Protein AF-A0A5N5M0D0-F1 (afdb_monomer_lite)

Secondary structure (DSSP, 8-state):
-----EETTEE------S-TTT-S-TT--HHHHHHHHHHHHHHHHHHHHHHHHTSSS---EEEE-TT-THHHHHHHHTT-EEEE--

Radius of gyration: 13.83 Å; chains: 1; bounding box: 31×28×34 Å

Organism: NCBI:txid2182728

pLDDT: mean 90.86, std 10.87, range [48.31, 98.62]

Sequence (86 aa):
MKLGSSIGPVHLDVISDGFDEEGFPKGGSSELYLENLEAAGSKTLAELIVKYRSTPYPIDCVIYEPFLHWALDVAKDFGVMGAAFC

Foldseek 3Di:
DAPFDDDVPDTDDDFDQQCVPPPDDDPDDPVVSLVSRLVRRLVRLLVVQVVQVPDPGHQQEDEEAVVNVSSCVSCVVVVHHYHYDD

Structure (mmCIF, N/CA/C/O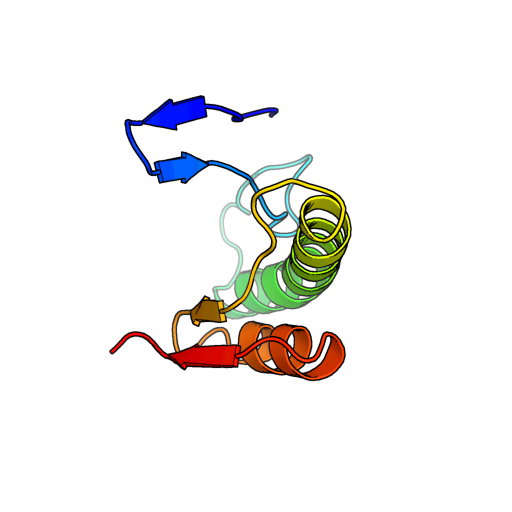 backbone):
data_AF-A0A5N5M0D0-F1
#
_entry.id   AF-A0A5N5M0D0-F1
#
loop_
_atom_site.group_PDB
_atom_site.id
_atom_site.type_symbol
_atom_site.label_atom_id
_atom_site.label_alt_id
_atom_site.label_comp_id
_atom_site.label_asym_id
_atom_site.label_entity_id
_atom_site.label_seq_id
_atom_site.pdbx_PDB_ins_code
_atom_site.Cartn_x
_atom_site.Cartn_y
_atom_site.Cartn_z
_atom_site.occupancy
_atom_site.B_iso_or_equiv
_atom_site.auth_seq_id
_atom_site.auth_comp_id
_atom_site.auth_asym_id
_atom_site.auth_atom_id
_atom_site.pdbx_PDB_model_num
ATOM 1 N N . MET A 1 1 ? 12.012 9.654 6.786 1.00 48.31 1 MET A N 1
ATOM 2 C CA . MET A 1 1 ? 11.347 10.748 7.548 1.00 48.31 1 MET A CA 1
ATOM 3 C C . MET A 1 1 ? 10.146 10.179 8.300 1.00 48.31 1 MET A C 1
ATOM 5 O O . MET A 1 1 ? 9.410 9.417 7.699 1.00 48.31 1 MET A O 1
ATOM 9 N N . LYS A 1 2 ? 9.919 10.514 9.581 1.00 51.59 2 LYS A N 1
ATOM 10 C CA . LYS A 1 2 ? 8.652 10.191 10.272 1.00 51.59 2 LYS A CA 1
ATOM 11 C C . LYS A 1 2 ? 7.704 11.380 10.129 1.00 51.59 2 LYS A C 1
ATOM 13 O O . LYS A 1 2 ? 7.790 12.315 10.917 1.00 51.59 2 LYS A O 1
ATOM 18 N N . LEU A 1 3 ? 6.838 11.353 9.118 1.00 60.38 3 LEU A N 1
ATOM 19 C CA . LEU A 1 3 ? 5.837 12.397 8.871 1.00 60.38 3 LEU A CA 1
ATOM 20 C C . LEU A 1 3 ? 4.493 12.078 9.555 1.00 60.38 3 LEU A C 1
ATOM 22 O O . LEU A 1 3 ? 3.434 12.327 8.996 1.00 60.38 3 LEU A O 1
ATOM 26 N N . GLY A 1 4 ? 4.531 11.495 10.758 1.00 60.28 4 GLY A N 1
ATOM 27 C CA . GLY A 1 4 ? 3.325 11.172 11.520 1.00 60.28 4 GLY A CA 1
ATOM 28 C C . GLY A 1 4 ? 2.701 12.442 12.085 1.00 60.28 4 GLY A C 1
ATOM 29 O O . GLY A 1 4 ? 3.019 12.839 13.207 1.00 60.28 4 GLY A O 1
ATOM 30 N N . SER A 1 5 ? 1.849 13.099 11.306 1.00 71.69 5 SER A N 1
ATOM 31 C CA . SER A 1 5 ? 1.046 14.233 11.756 1.00 71.69 5 SER A CA 1
ATOM 32 C C . SER A 1 5 ? -0.423 14.004 11.408 1.00 71.69 5 SER A C 1
ATOM 34 O O . SER A 1 5 ? -0.761 13.376 10.406 1.00 71.69 5 SER A O 1
ATOM 36 N N . SER A 1 6 ? -1.311 14.470 12.282 1.00 80.56 6 SER A N 1
ATOM 37 C CA . SER A 1 6 ? -2.756 14.417 12.059 1.00 80.56 6 SER A CA 1
ATOM 38 C C . SER A 1 6 ? -3.275 15.824 11.773 1.00 80.56 6 SER A C 1
ATOM 40 O O . SER A 1 6 ? -2.925 16.768 12.484 1.00 80.56 6 SER A O 1
ATOM 42 N N . ILE A 1 7 ? -4.128 15.964 10.757 1.00 84.25 7 ILE A N 1
ATOM 43 C CA . ILE A 1 7 ? -4.843 17.199 10.416 1.00 84.25 7 ILE A CA 1
ATOM 44 C C . ILE A 1 7 ? -6.339 16.922 10.591 1.00 84.25 7 ILE A C 1
ATOM 46 O O . ILE A 1 7 ? -7.001 16.371 9.712 1.00 84.25 7 ILE A O 1
ATOM 50 N N . GLY A 1 8 ? -6.882 17.273 11.758 1.00 87.00 8 GLY A N 1
ATOM 51 C CA . GLY A 1 8 ? -8.263 16.926 12.105 1.00 87.00 8 GLY A CA 1
ATOM 52 C C . GLY A 1 8 ? -8.476 15.401 12.095 1.00 87.00 8 GLY A C 1
ATOM 53 O O . GLY A 1 8 ? -7.715 14.702 12.764 1.00 87.00 8 GLY A O 1
ATOM 54 N N . PRO A 1 9 ? -9.478 14.868 11.361 1.00 90.00 9 PRO A N 1
ATOM 55 C CA . PRO A 1 9 ? -9.722 13.426 11.266 1.00 90.00 9 PRO A CA 1
ATOM 56 C C . PRO A 1 9 ? -8.756 12.702 10.312 1.00 90.00 9 PRO A C 1
ATOM 58 O O . PRO A 1 9 ? -8.822 11.483 10.196 1.00 90.00 9 PRO A O 1
ATOM 61 N N . VAL A 1 10 ? -7.890 13.432 9.603 1.00 90.69 10 VAL A N 1
ATOM 62 C CA . VAL A 1 10 ? -6.945 12.857 8.643 1.00 90.69 10 VAL A CA 1
ATOM 63 C C . VAL A 1 10 ? -5.640 12.540 9.356 1.00 90.69 10 VAL A C 1
ATOM 65 O O . VAL A 1 10 ? -5.032 13.419 9.965 1.00 90.69 10 VAL A O 1
ATOM 68 N N . HIS A 1 11 ? -5.197 11.292 9.259 1.00 90.38 11 HIS A N 1
ATOM 69 C CA . HIS A 1 11 ? -3.897 10.854 9.749 1.00 90.38 11 HIS A CA 1
ATOM 70 C C . HIS A 1 11 ? -2.956 10.600 8.572 1.00 90.38 11 HIS A C 1
ATOM 72 O O . HIS A 1 11 ? -3.352 9.953 7.604 1.00 90.38 11 HIS A O 1
ATOM 78 N N . LEU A 1 12 ? -1.727 11.113 8.656 1.00 92.62 12 LEU A N 1
ATOM 79 C CA . LEU A 1 12 ? -0.703 10.907 7.638 1.00 92.62 12 LEU A CA 1
ATOM 80 C C . LEU A 1 12 ? 0.267 9.807 8.071 1.00 92.62 12 LEU A C 1
ATOM 82 O O . LEU A 1 12 ? 0.802 9.832 9.181 1.00 92.62 12 LEU A O 1
ATOM 86 N N . ASP A 1 13 ? 0.524 8.881 7.154 1.00 93.00 13 ASP A N 1
ATOM 87 C CA . ASP A 1 13 ? 1.600 7.898 7.237 1.00 93.00 13 ASP A CA 1
ATOM 88 C C . ASP A 1 13 ? 2.273 7.783 5.863 1.00 93.00 13 ASP A C 1
ATOM 90 O O . ASP A 1 13 ? 1.836 8.411 4.894 1.00 93.00 13 ASP A O 1
ATOM 94 N N . VAL A 1 14 ? 3.367 7.031 5.785 1.00 93.88 14 VAL A N 1
ATOM 95 C CA . VAL A 1 14 ? 4.198 6.948 4.580 1.00 93.88 14 VAL A CA 1
ATOM 96 C C . VAL A 1 14 ? 4.383 5.508 4.123 1.00 93.88 14 VAL A C 1
ATOM 98 O O . VAL A 1 14 ? 4.552 4.600 4.934 1.00 93.88 14 VAL A O 1
ATOM 101 N N . ILE A 1 15 ? 4.400 5.330 2.807 1.00 95.69 15 ILE A N 1
ATOM 102 C CA . ILE A 1 15 ? 4.922 4.138 2.137 1.00 95.69 15 ILE A CA 1
ATOM 103 C C . ILE A 1 15 ? 6.226 4.514 1.430 1.00 95.69 15 ILE A C 1
ATOM 10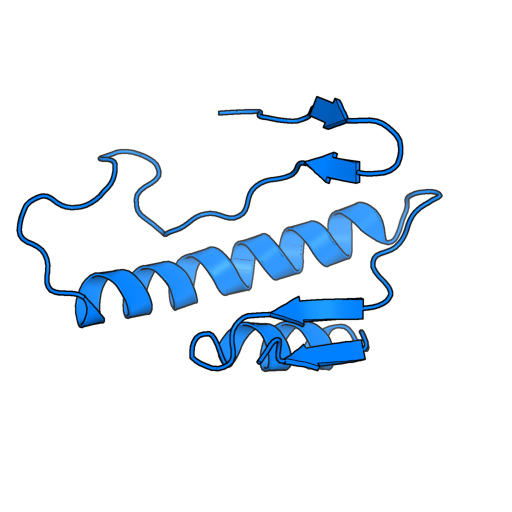5 O O . ILE A 1 15 ? 6.457 5.691 1.145 1.00 95.69 15 ILE A O 1
ATOM 109 N N . SER A 1 16 ? 7.079 3.527 1.178 1.00 95.50 16 SER A N 1
ATOM 110 C CA . SER A 1 16 ? 8.324 3.727 0.431 1.00 95.50 16 SER A CA 1
ATOM 111 C C . SER A 1 16 ? 8.044 3.733 -1.070 1.00 95.50 16 SER A C 1
ATOM 113 O O . SER A 1 16 ? 7.227 2.948 -1.552 1.00 95.50 16 SER A O 1
ATOM 115 N N . ASP A 1 17 ? 8.746 4.587 -1.808 1.00 93.94 17 ASP A N 1
ATOM 116 C CA . ASP A 1 17 ? 8.780 4.571 -3.273 1.00 93.94 17 ASP A CA 1
ATOM 117 C C . ASP A 1 17 ? 9.992 3.811 -3.840 1.00 93.94 17 ASP A C 1
ATOM 119 O O . ASP A 1 17 ? 10.188 3.771 -5.053 1.00 93.94 17 ASP A O 1
ATOM 123 N N . GLY A 1 18 ? 10.806 3.203 -2.971 1.00 93.88 18 GLY A N 1
ATOM 124 C CA . GLY A 1 18 ? 12.022 2.480 -3.342 1.00 93.88 18 GLY A CA 1
ATOM 125 C C . GLY A 1 18 ? 13.275 3.351 -3.455 1.00 93.88 18 GLY A C 1
ATOM 126 O O . GLY A 1 18 ? 14.352 2.812 -3.703 1.00 93.88 18 GLY A O 1
ATOM 127 N N . PHE A 1 19 ? 13.178 4.665 -3.221 1.00 91.56 19 PHE A N 1
ATOM 128 C CA . PHE A 1 19 ? 14.299 5.611 -3.314 1.00 91.56 19 PHE A CA 1
ATOM 129 C C . PHE A 1 19 ? 14.604 6.307 -1.978 1.00 91.56 19 PHE A C 1
ATOM 131 O O . PHE A 1 19 ? 14.998 7.474 -1.943 1.00 91.56 19 PHE A O 1
ATOM 138 N N . ASP A 1 20 ? 14.454 5.587 -0.864 1.00 88.88 20 ASP A N 1
ATOM 139 C CA . ASP A 1 20 ? 14.560 6.145 0.493 1.00 88.88 20 ASP A CA 1
ATOM 140 C C . ASP A 1 20 ? 15.929 6.788 0.813 1.00 88.88 20 ASP A C 1
ATOM 142 O O . ASP A 1 20 ? 15.995 7.726 1.610 1.00 88.88 20 ASP A O 1
ATOM 146 N N . GLU A 1 21 ? 17.013 6.304 0.194 1.00 86.06 21 GLU A N 1
ATOM 147 C CA . GLU A 1 21 ? 18.388 6.770 0.444 1.00 86.06 21 GLU A CA 1
ATOM 148 C C . GLU A 1 21 ? 18.833 7.889 -0.518 1.00 86.06 21 GLU A C 1
ATOM 150 O O . GLU A 1 21 ? 19.456 8.866 -0.102 1.00 86.06 21 GLU A O 1
ATOM 155 N N . GLU A 1 22 ? 18.522 7.758 -1.811 1.00 80.56 22 GLU A N 1
ATOM 156 C CA . GLU A 1 22 ? 19.050 8.634 -2.874 1.00 80.56 22 GLU A CA 1
ATOM 157 C C . GLU A 1 22 ? 18.041 9.700 -3.342 1.00 80.56 22 GLU A C 1
ATOM 159 O O . GLU A 1 22 ? 18.416 10.673 -4.007 1.00 80.56 22 GLU A O 1
ATOM 164 N N . GLY A 1 23 ? 16.770 9.558 -2.950 1.00 77.31 23 GLY A N 1
ATOM 165 C CA . GLY A 1 23 ? 15.667 10.393 -3.410 1.00 77.31 23 GLY A CA 1
ATOM 166 C C . GLY A 1 23 ? 15.304 10.146 -4.876 1.00 77.31 23 GLY A C 1
ATOM 167 O O . GLY A 1 23 ? 15.886 9.306 -5.560 1.00 77.31 23 GLY A O 1
ATOM 168 N N . PHE A 1 24 ? 14.317 10.898 -5.370 1.00 74.69 24 PHE A N 1
ATOM 169 C CA . PHE A 1 24 ? 13.759 10.689 -6.708 1.00 74.69 24 PHE A CA 1
ATOM 170 C C . PHE A 1 24 ? 14.856 10.671 -7.796 1.00 74.69 24 PHE A C 1
ATOM 172 O O . PHE A 1 24 ? 15.627 11.639 -7.903 1.00 74.69 24 PHE A O 1
ATOM 179 N N . PRO A 1 25 ? 14.931 9.614 -8.627 1.00 72.81 25 PRO A N 1
ATOM 180 C CA . PRO A 1 25 ? 16.036 9.420 -9.556 1.00 72.81 25 PRO A CA 1
ATOM 181 C C . PRO A 1 25 ? 16.077 10.541 -10.600 1.00 72.81 25 PRO A C 1
ATOM 183 O O . PRO A 1 25 ? 15.138 10.758 -11.370 1.00 72.81 25 PRO A O 1
ATOM 186 N N . LYS A 1 26 ? 17.199 11.266 -10.665 1.00 71.25 26 LYS A N 1
ATOM 187 C CA . LYS A 1 26 ? 17.404 12.314 -11.674 1.00 71.25 26 LYS A CA 1
ATOM 188 C C . LYS A 1 26 ? 17.657 11.671 -13.039 1.00 71.25 26 LYS A C 1
ATOM 190 O O . LYS A 1 26 ? 18.733 11.137 -13.278 1.00 71.25 26 LYS A O 1
ATOM 195 N N . GLY A 1 27 ? 16.678 11.765 -13.941 1.00 70.31 27 GLY A N 1
ATOM 196 C CA . GLY A 1 27 ? 16.787 11.259 -15.316 1.00 70.31 27 GLY A CA 1
ATOM 197 C C . GLY A 1 27 ? 16.393 9.789 -15.505 1.00 70.31 27 GLY A C 1
ATOM 198 O O . GLY A 1 27 ? 16.702 9.225 -16.550 1.00 70.31 27 GLY A O 1
ATOM 199 N N . GLY A 1 28 ? 15.727 9.176 -14.519 1.00 71.12 28 GLY A N 1
ATOM 200 C CA . GLY A 1 28 ? 15.127 7.845 -14.661 1.00 71.12 28 GLY A CA 1
ATOM 201 C C . GLY A 1 28 ? 13.873 7.860 -15.541 1.00 71.12 28 GLY A C 1
ATOM 202 O O . GLY A 1 28 ? 13.227 8.899 -15.693 1.00 71.12 28 GLY A O 1
ATOM 203 N N . SER A 1 29 ? 13.529 6.712 -16.128 1.00 85.88 29 SER A N 1
ATOM 204 C CA . SER A 1 29 ? 12.273 6.563 -16.866 1.00 85.88 29 SER A CA 1
ATOM 205 C C . SER A 1 29 ? 11.095 6.434 -15.893 1.00 85.88 29 SER A C 1
ATOM 207 O O . SER A 1 29 ? 11.254 5.942 -14.772 1.00 85.88 29 SER A O 1
ATOM 209 N N . SER A 1 30 ? 9.909 6.888 -16.304 1.00 87.88 30 SER A N 1
ATOM 210 C CA . SER A 1 30 ? 8.697 6.755 -15.487 1.00 87.88 30 SER A CA 1
ATOM 211 C C . SER A 1 30 ? 8.379 5.290 -15.190 1.00 87.88 30 SER A C 1
ATOM 213 O O . SER A 1 30 ? 7.894 4.981 -14.109 1.00 87.88 30 SER A O 1
ATOM 215 N N . GLU A 1 31 ? 8.714 4.389 -16.111 1.00 90.50 31 GLU A N 1
ATOM 216 C CA . GLU A 1 31 ? 8.557 2.945 -15.952 1.00 90.50 31 GLU A CA 1
ATOM 217 C C . GLU A 1 31 ? 9.437 2.419 -14.815 1.00 90.50 31 GLU A C 1
ATOM 219 O O . GLU A 1 31 ? 8.921 1.780 -13.905 1.00 90.50 31 GLU A O 1
ATOM 224 N N . LEU A 1 32 ? 10.730 2.770 -14.795 1.00 90.31 32 LEU A N 1
ATOM 225 C CA . LEU A 1 32 ? 11.638 2.363 -13.719 1.00 90.31 32 LEU A CA 1
ATOM 226 C C . LEU A 1 32 ? 11.166 2.886 -12.357 1.00 90.31 32 LEU A C 1
ATOM 228 O O . LEU A 1 32 ? 11.284 2.190 -11.348 1.00 90.31 32 LEU A O 1
ATOM 232 N N . TYR A 1 33 ? 10.641 4.113 -12.310 1.00 91.38 33 TYR A N 1
ATOM 233 C CA . TYR A 1 33 ? 10.082 4.654 -11.074 1.00 91.38 33 TYR A CA 1
ATOM 234 C C . TYR A 1 33 ? 8.870 3.841 -10.604 1.00 91.38 33 TYR A C 1
ATOM 236 O O . TYR A 1 33 ? 8.819 3.450 -9.442 1.00 91.38 33 TYR A O 1
ATOM 244 N N . LEU A 1 34 ? 7.925 3.548 -11.503 1.00 93.94 34 LEU A N 1
ATOM 245 C CA . LEU A 1 34 ? 6.727 2.772 -11.175 1.00 93.94 34 LEU A CA 1
ATOM 246 C C . LEU A 1 34 ? 7.059 1.334 -10.752 1.00 93.94 34 LEU A C 1
ATOM 248 O O . LEU A 1 34 ? 6.446 0.843 -9.809 1.00 93.94 34 LEU A O 1
ATOM 252 N N . GLU A 1 35 ? 8.053 0.692 -11.371 1.00 94.06 35 GLU A N 1
ATOM 253 C CA . GLU A 1 35 ? 8.531 -0.645 -10.980 1.00 94.06 35 GLU A CA 1
ATOM 254 C C . GLU A 1 35 ? 9.103 -0.660 -9.552 1.00 94.06 35 GLU A C 1
ATOM 256 O O . GLU A 1 35 ? 8.789 -1.548 -8.757 1.00 94.06 35 GLU A O 1
ATOM 261 N N . ASN A 1 36 ? 9.919 0.338 -9.195 1.00 93.88 36 ASN A N 1
ATOM 262 C CA . ASN A 1 36 ? 10.473 0.447 -7.841 1.00 93.88 36 ASN A CA 1
ATOM 263 C C . ASN A 1 36 ? 9.396 0.810 -6.811 1.00 93.88 36 ASN A C 1
ATOM 265 O O . ASN A 1 36 ? 9.364 0.225 -5.725 1.00 93.88 36 ASN A O 1
ATOM 269 N N . LEU A 1 37 ? 8.482 1.714 -7.176 1.00 95.75 37 LEU A N 1
ATOM 270 C CA . LEU A 1 37 ? 7.334 2.070 -6.349 1.00 95.75 37 LEU A CA 1
ATOM 271 C C . LEU A 1 37 ? 6.438 0.855 -6.100 1.00 95.75 37 LEU A C 1
ATOM 273 O O . LEU A 1 37 ? 5.988 0.666 -4.978 1.00 95.75 37 LEU A O 1
ATOM 277 N N . GLU A 1 38 ? 6.190 0.006 -7.095 1.00 97.69 38 GLU A N 1
ATOM 278 C CA . GLU A 1 38 ? 5.449 -1.239 -6.886 1.00 97.69 38 GLU A CA 1
ATOM 279 C C . GLU A 1 38 ? 6.201 -2.180 -5.935 1.00 97.69 38 GLU A C 1
ATOM 281 O O . GLU A 1 38 ? 5.620 -2.659 -4.957 1.00 97.69 38 GLU A O 1
ATOM 286 N N . ALA A 1 39 ? 7.499 -2.406 -6.160 1.00 97.25 39 ALA A N 1
ATOM 287 C CA . ALA A 1 39 ? 8.297 -3.327 -5.351 1.00 97.25 39 ALA A CA 1
ATOM 288 C C . ALA A 1 39 ? 8.387 -2.912 -3.868 1.00 97.25 39 ALA A C 1
ATOM 290 O O . ALA A 1 39 ? 8.219 -3.745 -2.972 1.00 97.25 39 ALA A O 1
ATOM 291 N N . ALA A 1 40 ? 8.644 -1.632 -3.592 1.00 97.31 40 ALA A N 1
ATOM 292 C CA . ALA A 1 40 ? 8.778 -1.116 -2.228 1.00 97.31 40 ALA A CA 1
ATOM 293 C C . ALA A 1 40 ? 7.430 -0.703 -1.612 1.00 97.31 40 ALA A C 1
ATOM 295 O O . ALA A 1 40 ? 7.157 -0.975 -0.435 1.00 97.31 40 ALA A O 1
ATOM 296 N N . GLY A 1 41 ? 6.567 -0.075 -2.408 1.00 97.75 41 GLY A N 1
ATOM 297 C CA . GLY A 1 41 ? 5.273 0.455 -1.992 1.00 97.75 41 GLY A CA 1
ATOM 298 C C . GLY A 1 41 ? 4.282 -0.639 -1.626 1.00 97.75 41 GLY A C 1
ATOM 299 O O . GLY A 1 41 ? 3.632 -0.532 -0.589 1.00 97.75 41 GLY A O 1
ATOM 300 N N . SER A 1 42 ? 4.215 -1.737 -2.388 1.00 98.44 42 SER A N 1
ATOM 301 C CA . SER A 1 42 ? 3.331 -2.868 -2.051 1.00 98.44 42 SER A CA 1
ATOM 302 C C . SER A 1 42 ? 3.678 -3.481 -0.690 1.00 98.44 42 SER A C 1
ATOM 304 O O . SER A 1 42 ? 2.802 -3.675 0.158 1.00 98.44 42 SER A O 1
ATOM 306 N N . LYS A 1 43 ? 4.974 -3.704 -0.433 1.00 98.50 43 LYS A N 1
ATOM 307 C CA . LYS A 1 43 ? 5.478 -4.229 0.840 1.00 98.50 43 LYS A CA 1
ATOM 308 C C . LYS A 1 43 ? 5.175 -3.284 2.003 1.00 98.50 43 LYS A C 1
ATOM 310 O O . LYS A 1 43 ? 4.665 -3.719 3.033 1.00 98.50 43 LYS A O 1
ATOM 315 N N . THR A 1 44 ? 5.477 -1.999 1.850 1.00 98.25 44 THR A N 1
ATOM 316 C CA . THR A 1 44 ? 5.289 -1.026 2.938 1.00 98.25 44 THR A CA 1
ATOM 317 C C . THR A 1 44 ? 3.813 -0.689 3.175 1.00 98.25 44 THR A C 1
ATOM 319 O O . THR A 1 44 ? 3.413 -0.485 4.320 1.00 98.25 44 THR A O 1
ATOM 322 N N . LEU A 1 45 ? 2.958 -0.745 2.148 1.00 98.44 45 LEU A N 1
ATOM 323 C CA . LEU A 1 45 ? 1.501 -0.675 2.307 1.00 98.44 45 LEU A CA 1
ATOM 324 C C . LEU A 1 45 ? 0.961 -1.868 3.109 1.00 98.44 45 LEU A C 1
ATOM 326 O O . LEU A 1 45 ? 0.154 -1.683 4.022 1.00 98.44 45 LEU A O 1
ATOM 330 N N . ALA A 1 46 ? 1.427 -3.084 2.812 1.00 98.50 46 ALA A N 1
ATOM 331 C CA . ALA A 1 46 ? 1.070 -4.275 3.581 1.00 98.50 46 ALA A CA 1
ATOM 332 C C . ALA A 1 46 ? 1.480 -4.138 5.059 1.00 98.50 46 ALA A C 1
ATOM 334 O O . ALA A 1 46 ? 0.692 -4.434 5.962 1.00 98.50 46 ALA A O 1
ATOM 335 N N . GLU A 1 47 ? 2.686 -3.623 5.319 1.00 98.00 47 GLU A N 1
ATOM 336 C CA . GLU A 1 47 ? 3.163 -3.323 6.673 1.00 98.00 47 GLU A CA 1
ATOM 337 C C . GLU A 1 47 ? 2.264 -2.302 7.390 1.00 98.00 47 GLU A C 1
ATOM 339 O O . GLU A 1 47 ? 1.951 -2.496 8.569 1.00 98.00 47 GLU A O 1
ATOM 344 N N . LEU A 1 48 ? 1.778 -1.264 6.695 1.00 97.19 48 LEU A N 1
ATOM 345 C CA . LEU A 1 48 ? 0.811 -0.318 7.262 1.00 97.19 48 LEU A CA 1
ATOM 346 C C . LEU A 1 48 ? -0.521 -0.992 7.605 1.00 97.19 48 LEU A C 1
ATOM 348 O O . LEU A 1 48 ? -1.011 -0.823 8.722 1.00 97.19 48 LEU A O 1
ATOM 352 N N . ILE A 1 49 ? -1.091 -1.806 6.714 1.00 97.94 49 ILE A N 1
ATOM 353 C CA . ILE A 1 49 ? -2.339 -2.534 7.005 1.00 97.94 49 ILE A CA 1
ATOM 354 C C . ILE A 1 49 ? -2.177 -3.394 8.265 1.00 97.94 49 ILE A C 1
ATOM 356 O O . ILE A 1 49 ? -3.023 -3.353 9.163 1.00 97.94 49 ILE A O 1
ATOM 360 N N . VAL A 1 50 ? -1.062 -4.120 8.387 1.00 97.81 50 VAL A N 1
ATOM 361 C CA . VAL A 1 50 ? -0.751 -4.917 9.585 1.00 97.81 50 VAL A CA 1
ATOM 362 C C . VAL A 1 50 ? -0.604 -4.039 10.828 1.00 97.81 50 VAL A C 1
ATOM 364 O O . VAL A 1 50 ? -1.162 -4.374 11.873 1.00 97.81 50 VAL A O 1
ATOM 367 N N . LYS A 1 51 ? 0.100 -2.908 10.723 1.00 95.81 51 LYS A N 1
ATOM 368 C CA . LYS A 1 51 ? 0.306 -1.958 11.826 1.00 95.81 51 LYS A CA 1
ATOM 369 C C . LYS A 1 51 ? -1.017 -1.419 12.376 1.00 95.81 51 LYS A C 1
ATOM 371 O O . LYS A 1 51 ? -1.175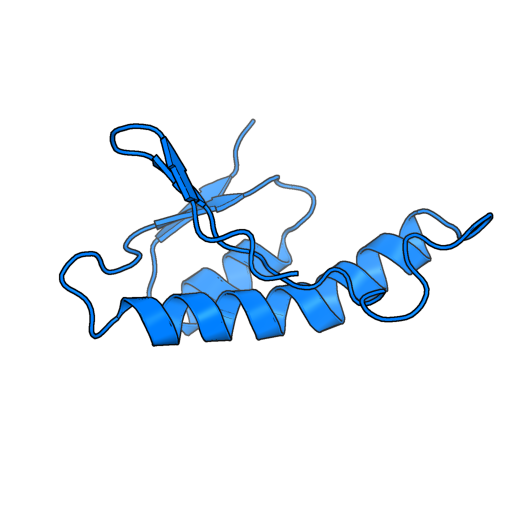 -1.348 13.593 1.00 95.81 51 LYS A O 1
ATOM 376 N N . TYR A 1 52 ? -1.962 -1.047 11.511 1.00 95.94 52 TYR A N 1
ATOM 377 C CA . TYR A 1 52 ? -3.229 -0.442 11.944 1.00 95.94 52 TYR A CA 1
ATOM 378 C C . TYR A 1 52 ? -4.260 -1.458 12.444 1.00 95.94 52 TYR A C 1
ATOM 380 O O . TYR A 1 52 ? -5.109 -1.088 13.258 1.00 95.94 52 TYR A O 1
ATOM 388 N N . ARG A 1 53 ? -4.160 -2.739 12.059 1.00 95.56 53 ARG A N 1
ATOM 389 C CA . ARG A 1 53 ? -5.083 -3.806 12.504 1.00 95.56 53 ARG A CA 1
ATOM 390 C C . ARG A 1 53 ? -5.226 -3.931 14.023 1.00 95.56 53 ARG A C 1
ATOM 392 O O . ARG A 1 53 ? -6.295 -4.303 14.492 1.00 95.56 53 ARG A O 1
ATOM 399 N N . SER A 1 54 ? -4.175 -3.651 14.795 1.00 92.25 54 SER A N 1
ATOM 400 C CA . SER A 1 54 ? -4.203 -3.736 16.266 1.00 92.25 54 SER A CA 1
ATOM 401 C C . SER A 1 54 ? -4.510 -2.405 16.959 1.00 92.25 54 SER A C 1
ATOM 403 O O . SER A 1 54 ? -4.353 -2.292 18.175 1.00 92.25 54 SER A O 1
ATOM 405 N N . THR A 1 55 ? -4.884 -1.373 16.204 1.00 93.50 55 THR A N 1
ATOM 406 C CA . THR A 1 55 ? -5.201 -0.042 16.738 1.00 93.50 55 THR A CA 1
ATOM 407 C C . THR A 1 55 ? -6.718 0.156 16.832 1.00 93.50 55 THR A C 1
ATOM 409 O O . THR A 1 55 ? -7.472 -0.612 16.238 1.00 93.50 55 THR A O 1
ATOM 412 N N . PRO A 1 56 ? -7.201 1.207 17.520 1.00 94.88 56 PRO A N 1
ATOM 413 C CA . PRO A 1 56 ? -8.618 1.579 17.481 1.00 94.88 56 PRO A CA 1
ATOM 414 C C . PRO 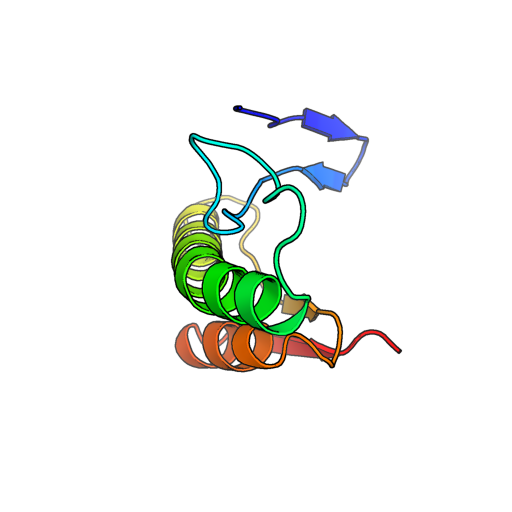A 1 56 ? -9.133 2.003 16.093 1.00 94.88 56 PRO A C 1
ATOM 416 O O . PRO A 1 56 ? -10.334 2.209 15.942 1.00 94.88 56 PRO A O 1
ATOM 419 N N . TYR A 1 57 ? -8.243 2.160 15.107 1.00 93.06 57 TYR A N 1
ATOM 420 C CA . TYR A 1 57 ? -8.545 2.650 13.764 1.00 93.06 57 TYR A CA 1
ATOM 421 C C . TYR A 1 57 ? -7.941 1.706 12.706 1.00 93.06 57 TYR A C 1
ATOM 423 O O . TYR A 1 57 ? -6.929 2.046 12.088 1.00 93.06 57 TYR A O 1
ATOM 431 N N . PRO A 1 58 ? -8.491 0.492 12.526 1.00 96.31 58 PRO A N 1
ATOM 432 C CA . PRO A 1 58 ? -8.044 -0.406 11.467 1.00 96.31 58 PRO A CA 1
ATOM 433 C C . PRO A 1 58 ? -8.296 0.199 10.077 1.00 96.31 58 PRO A C 1
ATOM 435 O O . PRO A 1 58 ? -9.164 1.050 9.894 1.00 96.31 58 PRO A O 1
ATOM 438 N N . ILE A 1 59 ? -7.526 -0.251 9.083 1.00 97.19 59 ILE A N 1
ATOM 439 C CA . ILE A 1 59 ? -7.754 0.113 7.681 1.00 97.19 59 ILE A CA 1
ATOM 440 C C . ILE A 1 59 ? -8.802 -0.844 7.104 1.00 97.19 59 ILE A C 1
ATOM 442 O O . ILE A 1 59 ? -8.505 -2.015 6.877 1.00 97.19 59 ILE A O 1
ATOM 446 N N . ASP A 1 60 ? -10.008 -0.332 6.854 1.00 97.12 60 ASP A N 1
ATOM 447 C CA . ASP A 1 60 ? -11.128 -1.105 6.290 1.00 97.12 60 ASP A CA 1
ATOM 448 C C . ASP A 1 60 ? -11.225 -1.011 4.756 1.00 97.12 60 ASP A C 1
ATOM 450 O O . ASP A 1 60 ? -11.827 -1.869 4.104 1.00 97.12 60 ASP A O 1
ATOM 454 N N . CYS A 1 61 ? -10.622 0.023 4.161 1.00 98.00 61 CYS A N 1
ATOM 455 C CA . CYS A 1 61 ? -10.627 0.259 2.721 1.00 98.00 61 CYS A CA 1
ATOM 456 C C . CYS A 1 61 ? -9.328 0.936 2.263 1.00 98.00 61 CYS A C 1
ATOM 458 O O . CYS A 1 61 ? -8.829 1.845 2.929 1.00 98.00 61 CYS A O 1
ATOM 460 N N . VAL A 1 62 ? -8.819 0.524 1.103 1.00 98.12 62 VAL A N 1
ATOM 461 C CA . VAL A 1 62 ? -7.734 1.179 0.371 1.00 98.12 62 VAL A CA 1
ATOM 462 C C . VAL A 1 62 ? -8.329 1.870 -0.851 1.00 98.12 62 VAL A C 1
ATOM 464 O O . VAL A 1 62 ? -8.847 1.219 -1.760 1.00 98.12 62 VAL A O 1
ATOM 467 N N . ILE A 1 63 ? -8.238 3.198 -0.872 1.00 97.94 63 ILE A N 1
ATOM 468 C CA . ILE A 1 63 ? -8.545 4.010 -2.050 1.00 97.94 63 ILE A CA 1
ATOM 469 C C . ILE A 1 63 ? -7.230 4.273 -2.783 1.00 97.94 63 ILE A C 1
ATOM 471 O O . ILE A 1 63 ? -6.263 4.698 -2.150 1.00 97.94 63 ILE A O 1
ATO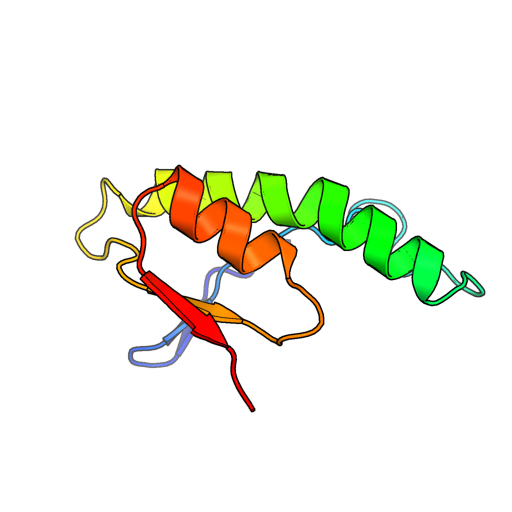M 475 N N . TYR A 1 64 ? -7.174 4.001 -4.085 1.00 97.06 64 TYR A N 1
ATOM 476 C CA . TYR A 1 64 ? -5.928 4.036 -4.855 1.00 97.06 64 TYR A CA 1
ATOM 477 C C . TYR A 1 64 ? -6.122 4.597 -6.269 1.00 97.06 64 TYR A C 1
ATOM 479 O O . TYR A 1 64 ? -7.221 4.569 -6.820 1.00 97.06 64 TYR A O 1
ATOM 487 N N . GLU A 1 65 ? -5.037 5.084 -6.868 1.00 96.06 65 GLU A N 1
ATOM 488 C CA . GLU A 1 65 ? -5.007 5.504 -8.272 1.00 96.06 65 GLU A CA 1
ATOM 489 C C . GLU A 1 65 ? -5.017 4.276 -9.206 1.00 96.06 65 GLU A C 1
ATOM 491 O O . GLU A 1 65 ? -4.194 3.379 -9.014 1.00 96.06 65 GLU A O 1
ATOM 496 N N . PRO A 1 66 ? -5.874 4.209 -10.245 1.00 93.94 66 PRO A N 1
ATOM 497 C CA . PRO A 1 66 ? -6.056 3.009 -11.066 1.00 93.94 66 PRO A CA 1
ATOM 498 C C . PRO A 1 66 ? -4.782 2.460 -11.726 1.00 93.94 66 PRO A C 1
A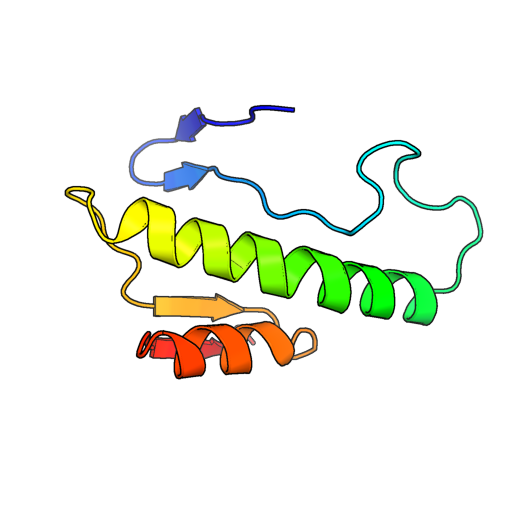TOM 500 O O . PRO A 1 66 ? -4.696 1.257 -11.969 1.00 93.94 66 PRO A O 1
ATOM 503 N N . PHE A 1 67 ? -3.797 3.314 -12.023 1.00 92.88 67 PHE A N 1
ATOM 504 C CA . PHE A 1 67 ? -2.524 2.885 -12.614 1.00 92.88 67 PHE A CA 1
ATOM 505 C C . PHE A 1 67 ? -1.564 2.240 -11.596 1.00 92.88 67 PHE A C 1
ATOM 507 O O . PHE A 1 67 ? -0.608 1.591 -12.003 1.00 92.88 67 PHE A O 1
ATOM 514 N N . LEU A 1 68 ? -1.838 2.354 -10.290 1.00 95.94 68 LEU A N 1
ATOM 515 C CA . LEU A 1 68 ? -1.151 1.639 -9.206 1.00 95.94 68 LEU A CA 1
ATOM 516 C C . LEU A 1 68 ? -1.939 0.376 -8.825 1.00 95.94 68 LEU A C 1
ATOM 518 O O . LEU A 1 68 ? -2.356 0.192 -7.681 1.00 95.94 68 LEU A O 1
ATOM 522 N N . HIS A 1 69 ? -2.194 -0.489 -9.808 1.00 94.94 69 HIS A N 1
ATOM 523 C CA . HIS A 1 69 ? -3.065 -1.660 -9.652 1.00 94.94 69 HIS A CA 1
ATOM 524 C C . HIS A 1 69 ? -2.632 -2.613 -8.524 1.00 94.94 69 HIS A C 1
ATOM 526 O O . HIS A 1 69 ? -3.492 -3.222 -7.889 1.00 94.94 69 HIS A O 1
ATOM 532 N N . TRP A 1 70 ? -1.333 -2.679 -8.212 1.00 98.06 70 TRP A N 1
ATOM 533 C CA . TRP A 1 70 ? -0.780 -3.473 -7.109 1.00 98.06 70 TRP A CA 1
ATOM 534 C C . TRP A 1 70 ? -1.385 -3.127 -5.738 1.00 98.06 70 TRP A C 1
ATOM 536 O O . TRP A 1 70 ? -1.440 -3.982 -4.856 1.00 98.06 70 TRP A O 1
ATOM 546 N N . ALA A 1 71 ? -1.903 -1.908 -5.540 1.00 98.19 71 ALA A N 1
ATOM 547 C CA . ALA A 1 71 ? -2.561 -1.529 -4.289 1.00 98.19 71 ALA A CA 1
ATOM 548 C C . ALA A 1 71 ? -3.853 -2.333 -4.046 1.00 98.19 71 ALA A C 1
ATOM 550 O O . ALA A 1 71 ? -4.168 -2.675 -2.903 1.00 98.19 71 ALA A O 1
ATOM 551 N N . LEU A 1 72 ? -4.579 -2.684 -5.116 1.00 98.25 72 LEU A N 1
ATOM 552 C CA . LEU A 1 72 ? -5.754 -3.554 -5.030 1.00 98.25 72 LEU A CA 1
ATOM 553 C C . LEU A 1 72 ? -5.366 -4.983 -4.651 1.00 98.25 72 LEU A C 1
ATOM 555 O O . LEU A 1 72 ? -6.086 -5.624 -3.884 1.00 98.25 72 LEU A O 1
ATOM 559 N N . ASP A 1 73 ? -4.261 -5.485 -5.195 1.00 98.38 73 ASP A N 1
ATOM 560 C CA . ASP A 1 73 ? -3.782 -6.835 -4.900 1.00 98.38 73 ASP A CA 1
ATOM 561 C C . ASP A 1 73 ? -3.367 -6.944 -3.427 1.00 98.38 73 ASP A C 1
ATOM 563 O O . ASP A 1 73 ? -3.835 -7.843 -2.729 1.00 98.38 73 ASP A O 1
ATOM 567 N N . VAL A 1 74 ? -2.654 -5.938 -2.903 1.00 98.62 74 VAL A N 1
ATOM 568 C CA . VAL A 1 74 ? -2.369 -5.835 -1.462 1.00 98.62 74 VAL A CA 1
ATOM 569 C C . VAL A 1 74 ? -3.664 -5.777 -0.645 1.00 98.62 74 VAL A C 1
ATOM 571 O O . VAL A 1 74 ? -3.811 -6.519 0.321 1.00 98.62 74 VAL A O 1
ATOM 574 N N . ALA A 1 75 ? -4.646 -4.949 -1.013 1.00 98.44 75 ALA A N 1
ATOM 575 C CA . ALA A 1 75 ? -5.908 -4.888 -0.267 1.00 98.44 75 ALA A CA 1
ATOM 576 C C . ALA A 1 75 ? -6.603 -6.265 -0.191 1.00 98.44 75 ALA A C 1
ATOM 578 O O . ALA A 1 75 ? -7.021 -6.691 0.891 1.00 98.44 75 ALA A O 1
ATOM 579 N N . LYS A 1 76 ? -6.650 -7.003 -1.311 1.00 98.19 76 LYS A N 1
ATOM 580 C CA . LYS A 1 76 ? -7.225 -8.357 -1.385 1.00 98.19 76 LYS A CA 1
ATOM 581 C C . LYS A 1 76 ? -6.490 -9.359 -0.500 1.00 98.19 76 LYS A C 1
ATOM 583 O O . LYS A 1 76 ? -7.158 -10.105 0.218 1.00 98.19 76 LYS A O 1
ATOM 588 N N . ASP A 1 77 ? -5.158 -9.348 -0.501 1.00 98.38 77 ASP A N 1
ATOM 589 C CA . ASP A 1 77 ? -4.336 -10.255 0.317 1.00 98.38 77 ASP A CA 1
ATOM 590 C C . ASP A 1 77 ? -4.625 -10.109 1.817 1.00 98.38 77 ASP A C 1
ATOM 592 O O . ASP A 1 77 ? -4.541 -11.069 2.588 1.00 98.38 77 ASP A O 1
ATOM 596 N N . PHE A 1 78 ? -5.029 -8.909 2.238 1.00 98.00 78 PHE A N 1
ATOM 597 C CA . PHE A 1 78 ? -5.373 -8.608 3.624 1.00 98.00 78 PHE A CA 1
ATOM 598 C C . PHE A 1 78 ? -6.885 -8.595 3.900 1.00 98.00 78 PHE A C 1
ATOM 600 O O . PHE A 1 78 ? -7.280 -8.287 5.029 1.00 98.00 78 PHE A O 1
ATOM 607 N N . GLY A 1 79 ? -7.728 -8.965 2.930 1.00 97.69 79 GLY A N 1
ATOM 608 C CA . GLY A 1 79 ? -9.187 -8.977 3.084 1.00 97.69 79 GLY A CA 1
ATOM 609 C C . GLY A 1 79 ? -9.794 -7.588 3.316 1.00 97.69 79 GLY A C 1
ATOM 610 O O . GLY A 1 79 ? -10.832 -7.475 3.963 1.00 97.69 79 GLY A O 1
ATOM 611 N N . VAL A 1 80 ? -9.124 -6.544 2.830 1.00 98.19 80 VAL A N 1
ATOM 612 C CA . VAL A 1 80 ? -9.524 -5.135 2.923 1.00 98.19 80 VAL A CA 1
ATOM 613 C C . VAL A 1 80 ? -10.222 -4.732 1.623 1.00 98.19 80 VAL A C 1
ATOM 615 O O . VAL A 1 80 ? -9.878 -5.216 0.543 1.00 98.19 80 VAL A O 1
ATOM 618 N N . MET A 1 81 ? -11.221 -3.850 1.704 1.00 98.31 81 MET A N 1
ATOM 619 C CA . MET A 1 81 ? -11.904 -3.356 0.505 1.00 98.31 81 MET A CA 1
ATOM 620 C C . MET A 1 81 ? -10.952 -2.506 -0.346 1.00 98.31 81 MET A C 1
ATOM 622 O O . MET A 1 81 ? -10.144 -1.754 0.187 1.00 98.31 81 MET A O 1
ATOM 626 N N . GLY A 1 82 ? -11.056 -2.595 -1.670 1.00 97.50 82 GLY A N 1
ATOM 627 C CA . GLY A 1 82 ? -10.307 -1.745 -2.598 1.00 97.50 82 GLY A CA 1
ATOM 628 C C . GLY A 1 82 ? -11.247 -0.885 -3.435 1.00 97.50 82 GLY A C 1
ATOM 629 O O . GLY A 1 82 ? -12.257 -1.390 -3.929 1.00 97.50 82 GLY A O 1
ATOM 630 N N . ALA A 1 83 ? -10.914 0.393 -3.619 1.00 97.88 83 ALA A N 1
ATOM 631 C CA . ALA A 1 83 ? -11.650 1.308 -4.488 1.00 97.88 83 ALA A CA 1
ATOM 632 C C . ALA A 1 83 ? -10.688 2.151 -5.333 1.00 97.88 83 ALA A C 1
ATOM 634 O O . ALA A 1 83 ? -9.823 2.843 -4.804 1.00 97.88 83 ALA A O 1
ATOM 635 N N . ALA A 1 84 ? -10.854 2.113 -6.652 1.00 97.00 84 ALA A N 1
ATOM 636 C CA . ALA A 1 84 ? -10.105 2.984 -7.545 1.00 97.00 84 ALA A CA 1
ATOM 637 C C . ALA A 1 84 ? -10.690 4.409 -7.511 1.00 97.00 84 ALA A C 1
ATOM 639 O O . ALA A 1 84 ? -11.913 4.571 -7.498 1.00 97.00 84 ALA A O 1
ATOM 640 N N . PHE A 1 85 ? -9.830 5.427 -7.495 1.00 94.94 85 PHE A N 1
ATOM 641 C CA . PHE A 1 85 ? -10.210 6.837 -7.579 1.00 94.94 85 PHE A CA 1
ATOM 642 C C . PHE A 1 85 ? -10.112 7.320 -9.035 1.00 94.94 85 PHE A C 1
ATOM 644 O O . PHE A 1 85 ? -9.058 7.191 -9.649 1.00 94.94 85 PHE A O 1
ATOM 651 N N . CYS A 1 86 ? -11.217 7.824 -9.596 1.00 76.31 86 CYS A N 1
ATOM 652 C CA . CYS A 1 86 ? -11.333 8.260 -10.994 1.00 76.31 86 CYS A CA 1
ATOM 653 C C . CYS A 1 86 ? -11.853 9.696 -11.085 1.00 76.31 86 CYS A C 1
ATOM 655 O O . CYS A 1 86 ? -12.789 10.021 -10.316 1.00 76.31 86 CYS A O 1
#